Protein 6E6Q (pdb70)

GO terms:
  GO:0051537 2 iron, 2 sulfur cluster binding (F, IDA)

Secondary structure (DSSP, 8-state):
-EEETTTTEEHHHHHHHHHTT--SHHHHHHHH-TTSSS-TTHHHHHHHHHHHHHT-/-EEETTTTEEHHHHHHHHHTT--SHHHHHHHH-TTSSS-TTHHHHHHHHHHHHHT-

Sequence (112 aa):
MYVCLCQGVTDNQIRDAIIYEGCCSYREVREATGVGTQCGKCASSLAKQVVRETLNDLMYVCLCQGVTDNQIRDAIIYEGCCSYREVREATGVGTQCGKCASLAKQVVRRETLNDL

Foldseek 3Di:
DQLAPVQRDDLVNLLVQVVVPDQALVSSCVVRVGCVPVNPSSVVSRVSNVVSNVVD/DQLAPVQRDDLVLLLVQVVVPDQALVSSCVVRVGCVPVNPSSVVSRVSNVVSNVVD

Radius of gyration: 14.26 Å; Cα contacts (8 Å, |Δi|>4): 156; chains: 2; bounding box: 33×24×35 Å

Solvent-accessible surface area: 6687 Å² total; per-residue (Å²): 131,140,12,4,148,64,74,35,4,23,29,82,79,0,85,67,9,3,129,146,55,22,89,39,38,158,68,0,87,124,70,36,14,0,15,64,113,81,34,137,19,26,46,62,0,48,67,8,4,20,97,6,48,105,109,148,128,149,10,3,155,64,64,33,3,32,23,94,63,0,87,75,4,3,138,147,56,20,87,38,28,160,66,0,85,98,30,13,0,0,13,52,64,80,32,137,18,22,83,64,0,100,96,14,5,132,57,6,53,119,122,143

Structure (mmCIF, N/CA/C/O backbone):
data_6E6Q
#
_entry.id   6E6Q
#
_cell.length_a   23.946
_cell.length_b   49.710
_cell.length_c   39.895
_cell.angle_alpha   90.000
_cell.angle_beta   96.850
_cell.angle_gamma   90.000
#
_symmetry.space_group_name_H-M   'P 1 21 1'
#
loop_
_entity.id
_entity.type
_entity.pdbx_description
1 polymer 'Bacterioferritin-associated ferredoxin'
2 non-polymer 'FE2/S2 (INORGANIC) CLUSTER'
3 water water
#
loop_
_atom_site.group_PDB
_atom_site.id
_atom_site.type_symbol
_atom_site.label_atom_id
_atom_site.label_alt_id
_atom_site.label_comp_id
_atom_site.label_asym_id
_atom_site.label_entity_id
_atom_site.label_seq_id
_atom_site.pdbx_PDB_ins_code
_atom_site.Cartn_x
_atom_site.Cartn_y
_atom_site.Cartn_z
_atom_site.occupancy
_atom_site.B_iso_or_equiv
_atom_site.auth_seq_id
_atom_site.auth_comp_id
_atom_site.auth_asym_id
_atom_site.auth_atom_id
_atom_site.pdbx_PDB_model_num
ATOM 1 N N . MET A 1 1 ? 16.418 -12.909 -19.934 1.00 15.56 1 MET A N 1
ATOM 2 C CA . MET A 1 1 ? 15.149 -13.608 -19.633 1.00 15.60 1 MET A CA 1
ATOM 3 C C . MET A 1 1 ? 13.955 -12.764 -19.974 1.00 12.51 1 MET A C 1
ATOM 4 O O . MET A 1 1 ? 14.066 -11.537 -20.058 1.00 12.04 1 MET A O 1
ATOM 9 N N . TYR A 1 2 ? 12.806 -13.393 -20.168 1.00 11.94 2 TYR A N 1
ATOM 10 C CA . TYR A 1 2 ? 11.558 -12.659 -20.380 1.00 11.92 2 TYR A CA 1
ATOM 11 C C . TYR A 1 2 ? 11.006 -12.226 -19.036 1.00 11.99 2 TYR A C 1
ATOM 12 O O . TYR A 1 2 ? 10.578 -13.063 -18.234 1.00 13.99 2 TYR A O 1
ATOM 21 N N . VAL A 1 3 ? 10.996 -10.912 -18.813 1.00 9.93 3 VAL A N 1
ATOM 22 C CA . VAL A 1 3 ? 10.272 -10.350 -17.682 1.00 9.82 3 VAL A CA 1
ATOM 23 C C . VAL A 1 3 ? 8.787 -10.375 -17.972 1.00 10.24 3 VAL A C 1
ATOM 24 O O . VAL A 1 3 ? 7.977 -10.749 -17.111 1.00 11.38 3 VAL A O 1
ATOM 28 N N . CYS A 1 4 ? 8.412 -10.014 -19.196 1.00 9.80 4 CYS A N 1
ATOM 29 C CA . CYS A 1 4 ? 7.013 -9.863 -19.578 1.00 9.80 4 CYS A CA 1
ATOM 30 C C . CYS A 1 4 ? 6.749 -10.693 -20.828 1.00 11.23 4 CYS A C 1
ATOM 31 O O . CYS A 1 4 ? 7.043 -10.271 -21.952 1.00 11.94 4 CYS A O 1
ATOM 34 N N . LEU A 1 5 ? 6.110 -11.837 -20.645 1.00 11.55 5 LEU A N 1
ATOM 35 C CA . LEU A 1 5 ? 5.747 -12.654 -21.799 1.00 12.53 5 LEU A CA 1
ATOM 36 C C . LEU A 1 5 ? 4.689 -11.970 -22.659 1.00 11.84 5 LEU A C 1
ATOM 37 O O . LEU A 1 5 ? 4.712 -12.072 -23.896 1.00 13.48 5 LEU A O 1
ATOM 42 N N . CYS A 1 6 ? 3.739 -11.276 -22.043 1.00 10.53 6 CYS A N 1
ATOM 43 C CA . CYS A 1 6 ? 2.660 -10.695 -22.841 1.00 11.34 6 CYS A CA 1
ATOM 44 C C . CYS A 1 6 ? 3.164 -9.735 -23.906 1.00 11.33 6 CYS A C 1
ATOM 45 O O . CYS A 1 6 ? 2.554 -9.615 -24.969 1.00 12.24 6 CYS A O 1
ATOM 48 N N . GLN A 1 7 ? 4.242 -9.019 -23.633 1.00 10.80 7 GLN A N 1
ATOM 49 C CA . GLN A 1 7 ? 4.769 -8.009 -24.545 1.00 11.10 7 GLN A CA 1
ATOM 50 C C . GLN A 1 7 ? 6.168 -8.367 -25.041 1.00 12.21 7 GLN A C 1
ATOM 51 O O . GLN A 1 7 ? 6.797 -7.564 -25.736 1.00 13.21 7 GLN A O 1
ATOM 57 N N . GLY A 1 8 ? 6.648 -9.566 -24.721 1.00 11.86 8 GLY A N 1
ATOM 58 C CA . GLY A 1 8 ? 7.943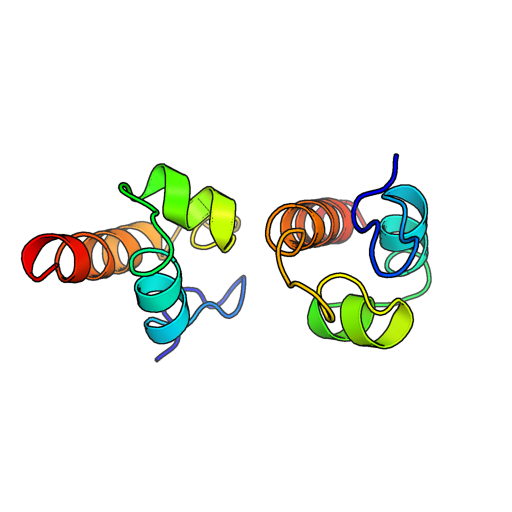 -10.021 -25.170 1.00 12.36 8 GLY A CA 1
ATOM 59 C C . GLY A 1 8 ? 9.098 -9.185 -24.677 1.00 12.56 8 GLY A C 1
ATOM 60 O O . GLY A 1 8 ? 10.075 -9.018 -25.406 1.00 14.78 8 GLY A O 1
ATOM 61 N N . VAL A 1 9 ? 9.033 -8.680 -23.446 1.00 10.57 9 VAL A N 1
ATOM 62 C CA . VAL A 1 9 ? 10.048 -7.760 -22.918 1.00 10.38 9 VAL A CA 1
ATOM 63 C C . VAL A 1 9 ? 11.044 -8.534 -22.073 1.00 9.55 9 VAL A C 1
ATOM 64 O O . VAL A 1 9 ? 10.680 -9.165 -21.070 1.00 10.18 9 VAL A O 1
ATOM 68 N N . THR A 1 10 ? 12.297 -8.459 -22.452 1.00 9.68 10 THR A N 1
ATOM 69 C CA . THR A 1 10 ? 13.351 -9.083 -21.673 1.00 10.12 10 THR A CA 1
ATOM 70 C C . THR A 1 10 ? 13.918 -8.107 -20.652 1.00 9.65 10 THR A C 1
ATOM 71 O O . THR A 1 10 ? 13.777 -6.888 -20.768 1.00 9.72 10 THR A O 1
ATOM 75 N N . ASP A 1 11 ? 14.638 -8.634 -19.661 1.00 10.17 11 ASP A N 1
ATOM 76 C CA . ASP A 1 11 ? 15.324 -7.760 -18.704 1.00 10.28 11 ASP A CA 1
ATOM 77 C C . ASP A 1 11 ? 16.357 -6.863 -19.388 1.00 9.87 11 ASP A C 1
ATOM 78 O O . ASP A 1 11 ? 16.484 -5.677 -19.049 1.00 10.17 11 ASP A O 1
ATOM 83 N N . ASN A 1 12 ? 17.073 -7.375 -20.392 1.00 10.14 12 ASN A N 1
ATOM 84 C CA . ASN A 1 12 ? 18.054 -6.529 -21.053 1.00 11.24 12 ASN A CA 1
ATOM 85 C C . ASN A 1 12 ? 17.379 -5.424 -21.855 1.00 10.40 12 ASN A C 1
ATOM 86 O O . ASN A 1 12 ? 17.938 -4.327 -21.971 1.00 10.96 12 ASN A O 1
ATOM 91 N N . GLN A 1 13 ? 16.179 -5.656 -22.375 1.00 10.25 13 GLN A N 1
ATOM 92 C CA . GLN A 1 13 ? 15.451 -4.564 -23.031 1.00 10.47 13 GLN A CA 1
ATOM 93 C C . GLN A 1 13 ? 14.992 -3.477 -22.060 1.00 9.96 13 GLN A C 1
ATOM 94 O O . GLN A 1 13 ? 14.977 -2.279 -22.416 1.00 11.29 13 GLN A O 1
ATOM 100 N N . ILE A 1 14 ? 14.625 -3.839 -20.842 1.00 10.16 14 ILE A N 1
ATOM 101 C CA . ILE A 1 14 ? 14.332 -2.832 -19.830 1.00 10.50 14 ILE A CA 1
ATOM 102 C C . ILE A 1 14 ? 15.577 -2.008 -19.542 1.00 10.79 14 ILE A C 1
ATOM 103 O O . ILE A 1 14 ? 15.533 -0.771 -19.521 1.00 11.09 14 ILE A O 1
ATOM 108 N N . ARG A 1 15 ? 16.705 -2.674 -19.303 1.00 10.56 15 ARG A N 1
ATOM 109 C CA . ARG A 1 15 ? 17.944 -1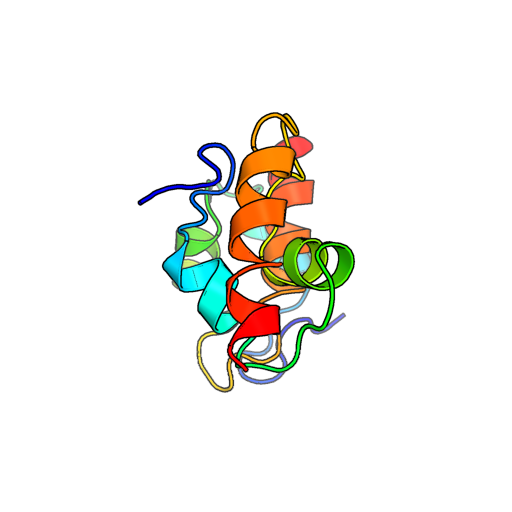.947 -19.058 1.00 11.32 15 ARG A CA 1
ATOM 110 C C . ARG A 1 15 ? 18.318 -1.055 -20.239 1.00 11.48 15 ARG A C 1
ATOM 111 O O . ARG A 1 15 ? 18.713 0.107 -20.043 1.00 12.46 15 ARG A O 1
ATOM 119 N N . ASP A 1 16 ? 18.151 -1.563 -21.473 1.00 12.05 16 ASP A N 1
ATOM 120 C CA . ASP A 1 16 ? 18.427 -0.759 -22.659 1.00 13.21 16 ASP A CA 1
ATOM 121 C C . ASP A 1 16 ? 17.624 0.535 -22.628 1.00 13.33 16 ASP A C 1
ATOM 122 O O . ASP A 1 16 ? 18.141 1.607 -22.950 1.00 13.78 16 ASP A O 1
ATOM 127 N N . ALA A 1 17 ? 16.333 0.441 -22.299 1.00 12.94 17 ALA A N 1
ATOM 128 C CA . ALA A 1 17 ? 15.467 1.615 -22.273 1.00 12.63 17 ALA A CA 1
ATOM 129 C C . ALA A 1 17 ? 15.991 2.666 -21.307 1.00 12.16 17 ALA A C 1
ATOM 130 O O . ALA A 1 17 ? 15.944 3.875 -21.596 1.00 13.31 17 ALA A O 1
ATOM 132 N N . ILE A 1 18 ? 16.518 2.226 -20.169 1.00 12.11 18 ILE A N 1
ATOM 133 C CA A ILE A 1 18 ? 17.063 3.156 -19.193 0.50 11.58 18 ILE A CA 1
ATOM 134 C CA B ILE A 1 18 ? 17.079 3.138 -19.176 0.50 12.10 18 ILE A CA 1
ATOM 135 C C . ILE A 1 18 ? 18.382 3.750 -19.685 1.00 12.16 18 ILE A C 1
ATOM 136 O O . ILE A 1 18 ? 18.589 4.964 -19.606 1.00 12.65 18 ILE A O 1
ATOM 145 N N . TYR A 1 19 ? 19.296 2.918 -20.205 1.00 13.35 19 TYR A N 1
ATOM 146 C CA . TYR A 1 19 ? 20.575 3.461 -20.671 1.00 15.22 19 TYR A CA 1
ATOM 147 C C . TYR A 1 19 ? 20.371 4.389 -21.856 1.00 16.90 19 TYR A C 1
ATOM 148 O O . TYR A 1 19 ? 21.210 5.257 -22.089 1.00 17.90 19 TYR A O 1
ATOM 157 N N . GLU A 1 20 ? 19.253 4.270 -22.566 1.00 17.94 20 GLU A N 1
ATOM 158 C CA . GLU A 1 20 ? 18.876 5.139 -23.668 1.00 20.57 20 GLU A CA 1
ATOM 159 C C . GLU A 1 20 ? 18.118 6.388 -23.224 1.00 19.25 20 GLU A C 1
ATOM 160 O O . GLU A 1 20 ? 17.823 7.245 -24.066 1.00 21.66 20 GLU A O 1
ATOM 166 N N . GLY A 1 21 ? 17.852 6.553 -21.933 1.00 16.05 21 GLY A N 1
ATOM 167 C CA . GLY A 1 21 ? 17.304 7.799 -21.441 1.00 15.04 21 GLY A CA 1
ATOM 168 C C . GLY A 1 21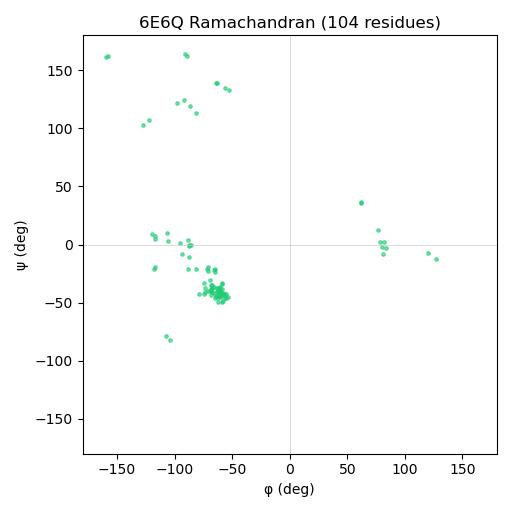 ? 16.048 7.723 -20.607 1.00 13.59 21 GLY A C 1
ATOM 169 O O . GLY A 1 21 ? 15.696 8.721 -20.002 1.00 13.89 21 GLY A O 1
ATOM 170 N N . CYS A 1 22 ? 15.342 6.594 -20.538 1.00 12.10 22 CYS A N 1
ATOM 171 C CA . CYS A 1 22 ? 14.131 6.569 -19.726 1.00 11.64 22 CYS A CA 1
ATOM 172 C C . CYS A 1 22 ? 14.513 6.792 -18.280 1.00 12.39 22 CYS A C 1
ATOM 173 O O . CYS A 1 22 ? 15.505 6.253 -17.784 1.00 13.15 22 CYS A O 1
ATOM 176 N N . CYS A 1 23 ? 13.723 7.589 -17.584 1.00 12.11 23 CYS A N 1
ATOM 177 C CA . CYS A 1 23 ? 14.092 8.010 -16.247 1.00 12.95 23 CYS A CA 1
ATOM 178 C C . CYS A 1 23 ? 13.086 7.590 -15.194 1.00 12.39 23 CYS A C 1
ATOM 179 O O . CYS A 1 23 ? 13.243 7.985 -14.030 1.00 13.55 23 CYS A O 1
ATOM 182 N N . SER A 1 24 ? 12.108 6.747 -15.550 1.00 11.63 24 SER A N 1
ATOM 183 C CA . SER A 1 24 ? 11.087 6.326 -14.615 1.00 11.99 24 SER A CA 1
ATOM 184 C C . SER A 1 24 ? 10.496 5.013 -15.114 1.00 11.19 24 SER A C 1
ATOM 185 O O . SER A 1 24 ? 10.575 4.666 -16.304 1.00 10.86 24 SER A O 1
ATOM 188 N N . TYR A 1 25 ? 9.823 4.318 -14.204 1.00 11.33 25 TYR A N 1
ATOM 189 C CA . TYR A 1 25 ? 9.059 3.143 -14.586 1.00 11.02 25 TYR A CA 1
ATOM 190 C C . TYR A 1 25 ? 7.986 3.493 -15.616 1.00 10.90 25 TYR A C 1
ATOM 191 O O . TYR A 1 25 ? 7.816 2.777 -16.600 1.00 10.20 25 TYR A O 1
ATOM 200 N N . ARG A 1 26 ? 7.282 4.612 -15.430 1.00 10.59 26 ARG A N 1
ATOM 201 C CA . ARG A 1 26 ? 6.255 5.010 -16.387 1.00 10.76 26 ARG A CA 1
ATOM 202 C C . ARG A 1 26 ? 6.814 5.132 -17.798 1.00 10.12 26 ARG A C 1
ATOM 203 O O . ARG A 1 26 ? 6.194 4.685 -18.767 1.00 10.72 26 ARG A O 1
ATOM 211 N N . GLU A 1 27 ? 7.998 5.720 -17.928 1.00 10.07 27 GLU A N 1
ATOM 212 C CA . GLU A 1 27 ? 8.601 5.836 -19.254 1.00 10.03 27 GLU A CA 1
ATOM 213 C C . GLU A 1 27 ? 9.011 4.487 -19.825 1.00 9.65 27 GLU A C 1
ATOM 214 O O . GLU A 1 27 ? 8.829 4.254 -21.026 1.00 10.15 27 GLU A O 1
ATOM 220 N N . VAL A 1 28 ? 9.580 3.608 -19.003 1.00 9.30 28 VAL A N 1
ATOM 221 C CA . VAL A 1 28 ? 9.914 2.266 -19.505 1.00 9.07 28 VAL A CA 1
ATOM 222 C C . VAL A 1 28 ? 8.660 1.546 -19.980 1.00 9.42 28 VAL A C 1
ATOM 223 O O . VAL A 1 28 ? 8.651 0.897 -21.019 1.00 9.56 28 VAL A O 1
ATOM 227 N N . ARG A 1 29 ? 7.562 1.669 -1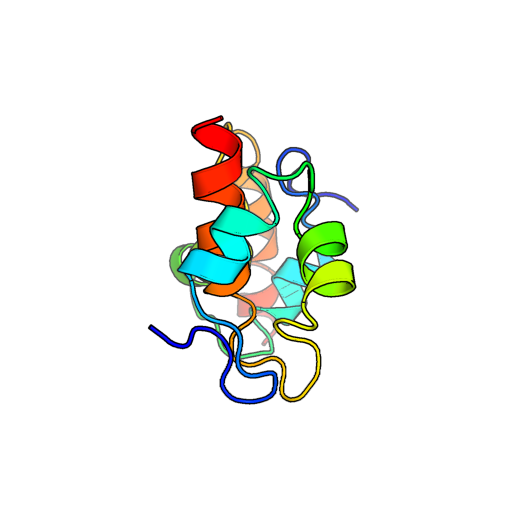9.229 1.00 9.63 29 ARG A N 1
ATOM 228 C CA . ARG A 1 29 ? 6.300 1.054 -19.639 1.00 10.49 29 ARG A CA 1
ATOM 229 C C . ARG A 1 29 ? 5.797 1.642 -20.942 1.00 10.17 29 ARG A C 1
ATOM 230 O O . ARG A 1 29 ? 5.336 0.910 -21.837 1.00 10.07 29 ARG A O 1
ATOM 238 N N . GLU A 1 30 ? 5.928 2.956 -21.101 1.00 10.73 30 GLU A N 1
ATOM 239 C CA . GLU A 1 30 ? 5.489 3.573 -22.349 1.00 12.40 30 GLU A CA 1
ATOM 240 C C . GLU A 1 30 ? 6.367 3.137 -23.521 1.00 12.57 30 GLU A C 1
ATOM 241 O O . GLU A 1 30 ? 5.877 2.953 -24.638 1.00 14.65 30 GLU A O 1
ATOM 247 N N . ALA A 1 31 ? 7.663 2.945 -23.279 1.00 11.48 31 ALA A N 1
ATOM 248 C CA . ALA A 1 31 ? 8.599 2.559 -24.336 1.00 12.15 31 ALA A CA 1
ATOM 249 C C . ALA A 1 31 ? 8.433 1.104 -24.757 1.00 12.22 31 ALA A C 1
ATOM 250 O O . ALA A 1 31 ? 8.590 0.781 -25.939 1.00 14.53 31 ALA A O 1
ATOM 252 N N . THR A 1 32 ? 8.147 0.205 -23.802 1.00 11.03 32 THR A N 1
ATOM 253 C CA . THR A 1 32 ? 8.225 -1.237 -24.028 1.00 10.92 32 THR A CA 1
ATOM 254 C C . THR A 1 32 ? 6.907 -1.979 -23.894 1.00 10.47 32 THR A C 1
ATOM 255 O O . THR A 1 32 ? 6.815 -3.126 -24.352 1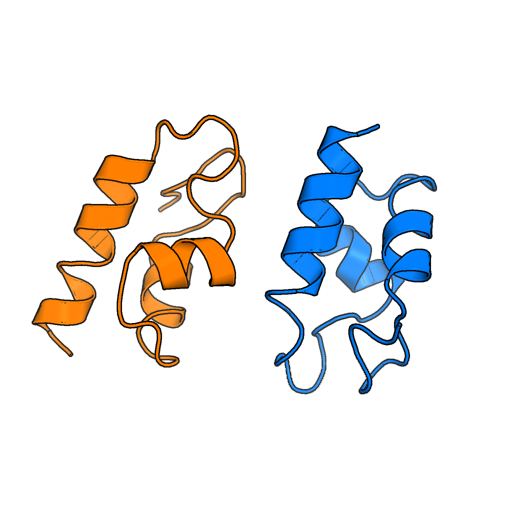.00 11.14 32 THR A O 1
ATOM 259 N N . GLY A 1 33 ? 5.907 -1.396 -23.233 1.00 10.58 33 GLY A N 1
ATOM 260 C CA . GLY A 1 33 ? 4.681 -2.109 -22.943 1.00 10.90 33 GLY A CA 1
ATOM 261 C C . GLY A 1 33 ? 4.731 -2.973 -21.709 1.00 10.49 33 GLY A C 1
ATOM 262 O O . GLY A 1 33 ? 3.721 -3.622 -21.386 1.00 10.13 33 GLY A O 1
ATOM 263 N N . VAL A 1 34 ? 5.873 -3.064 -21.024 1.00 10.23 34 VAL A N 1
ATOM 264 C CA . VAL A 1 34 ? 6.009 -4.004 -19.911 1.00 10.15 34 VAL A CA 1
ATOM 265 C C . VAL A 1 34 ? 4.868 -3.792 -18.905 1.00 10.01 34 VAL A C 1
ATOM 266 O O . VAL A 1 34 ? 4.568 -2.666 -18.489 1.00 10.12 34 VAL A O 1
ATOM 270 N N . GLY A 1 35 ? 4.245 -4.899 -18.495 1.00 10.50 35 GLY A N 1
ATOM 271 C CA . GLY A 1 35 ? 3.270 -4.856 -17.432 1.00 11.86 35 GLY A CA 1
ATOM 272 C C . GLY A 1 35 ? 1.900 -4.362 -17.814 1.00 12.48 35 GLY A C 1
ATOM 273 O O . GLY A 1 35 ? 1.056 -4.250 -16.926 1.00 15.84 35 GLY A O 1
ATOM 274 N N . THR A 1 36 ? 1.642 -4.043 -19.081 1.00 10.53 36 THR A N 1
ATOM 275 C CA . THR A 1 36 ? 0.414 -3.374 -19.486 1.00 11.28 36 THR A CA 1
ATOM 276 C C . THR A 1 36 ? -0.735 -4.309 -19.791 1.00 11.05 36 THR A C 1
ATOM 277 O O . THR A 1 36 ? -1.858 -3.829 -19.957 1.00 12.41 36 THR A O 1
ATOM 281 N N . GLN A 1 37 ? -0.506 -5.615 -19.877 1.00 10.79 37 GLN A N 1
ATOM 282 C CA . GLN A 1 37 ? -1.518 -6.528 -20.428 1.00 11.25 37 GLN A CA 1
ATOM 283 C C . GL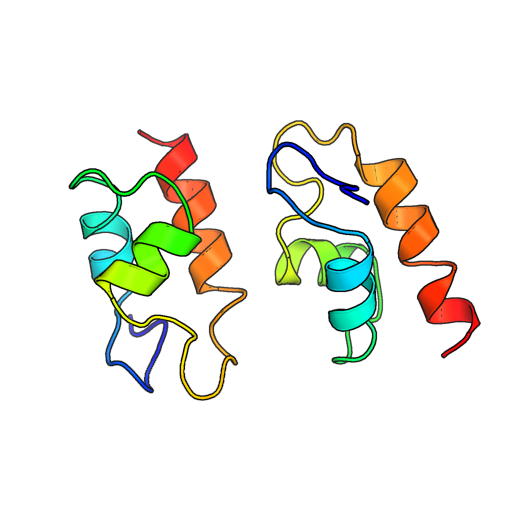N A 1 37 ? -2.193 -7.308 -19.308 1.00 11.95 37 GLN A C 1
ATOM 284 O O . GLN A 1 37 ? -3.261 -6.899 -18.871 1.00 13.44 37 GLN A O 1
ATOM 290 N N . CYS A 1 38 ? -1.586 -8.391 -18.813 1.00 11.84 38 CYS A N 1
ATOM 291 C CA . CYS A 1 38 ? -2.070 -9.092 -17.624 1.00 12.47 38 CYS A CA 1
ATOM 292 C C . CYS A 1 38 ? -1.626 -8.428 -16.322 1.00 12.56 38 CYS A C 1
ATOM 293 O O . CYS A 1 38 ? -2.237 -8.668 -15.277 1.00 13.40 38 CYS A O 1
ATOM 296 N N . GLY A 1 39 ? -0.565 -7.624 -16.360 1.00 12.58 39 GLY A N 1
ATOM 297 C CA . GLY A 1 39 ? -0.059 -6.945 -15.194 1.00 12.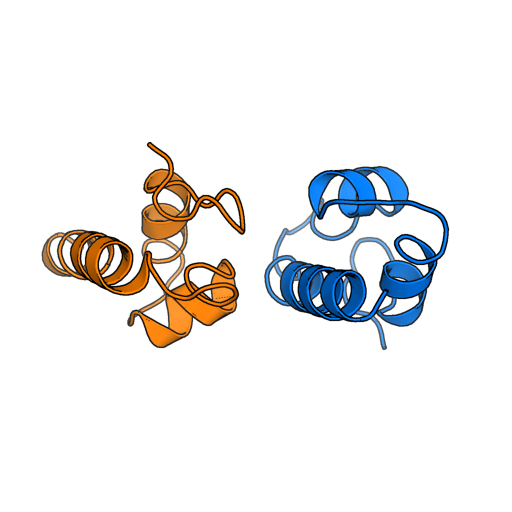80 39 GLY A CA 1
ATOM 298 C C . GLY A 1 39 ? 0.827 -7.765 -14.269 1.00 12.29 39 GLY A C 1
ATOM 299 O O . GLY A 1 39 ? 1.366 -7.213 -13.312 1.00 12.98 39 GLY A O 1
ATOM 300 N N . LYS A 1 40 ? 0.955 -9.077 -14.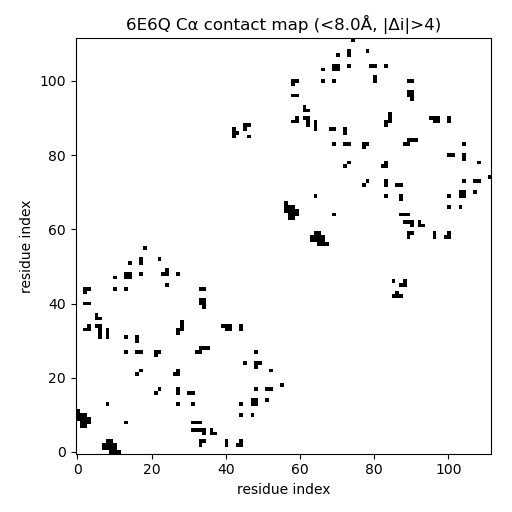478 1.00 12.44 40 LYS A N 1
ATOM 301 C CA . LYS A 1 40 ? 1.564 -9.925 -13.455 1.00 13.11 40 LYS A CA 1
ATOM 302 C C . LYS A 1 40 ? 3.069 -9.712 -13.289 1.00 13.12 40 LYS A C 1
ATOM 303 O O . LYS A 1 40 ? 3.624 -10.041 -12.234 1.00 14.08 40 LYS A O 1
ATOM 307 N N . CYS A 1 41 ? 3.739 -9.193 -14.298 1.00 11.33 41 CYS A N 1
ATOM 308 C CA . CYS A 1 41 ? 5.177 -8.981 -14.265 1.00 10.18 41 CYS A CA 1
ATOM 309 C C . CYS A 1 41 ? 5.583 -7.636 -13.681 1.00 10.56 41 CYS A C 1
ATOM 310 O O . CYS A 1 41 ? 6.794 -7.340 -13.613 1.00 11.10 41 CYS A O 1
ATOM 313 N N . ALA A 1 42 ? 4.622 -6.815 -13.277 1.00 11.22 42 ALA A N 1
ATOM 314 C CA . ALA A 1 42 ? 4.947 -5.428 -12.956 1.00 12.29 42 ALA A CA 1
ATOM 315 C C . ALA A 1 42 ? 5.939 -5.305 -11.807 1.00 12.24 42 ALA A C 1
ATOM 316 O O . ALA A 1 42 ? 6.822 -4.440 -11.844 1.00 11.96 42 ALA A O 1
ATOM 318 N N . SER A 1 43 ? 5.803 -6.119 -10.754 1.00 12.52 43 SER A N 1
ATOM 319 C CA A SER A 1 43 ? 6.716 -6.005 -9.618 0.50 13.53 43 SER A CA 1
ATOM 320 C CA B SER A 1 43 ? 6.715 -5.993 -9.622 0.50 12.46 43 SER A CA 1
ATOM 321 C C . SER A 1 43 ? 8.153 -6.312 -10.030 1.00 12.01 43 SER A C 1
ATOM 322 O O . SER A 1 43 ? 9.096 -5.617 -9.619 1.00 11.42 43 SER A O 1
ATOM 327 N N . LEU A 1 44 ? 8.344 -7.332 -10.865 1.00 11.51 44 LEU A N 1
ATOM 328 C CA . LEU A 1 44 ? 9.700 -7.644 -11.303 1.00 11.49 44 LEU A CA 1
ATOM 329 C C . LEU A 1 44 ? 10.238 -6.536 -12.200 1.00 9.93 44 LEU A C 1
ATOM 330 O O . LEU A 1 44 ? 11.399 -6.116 -12.081 1.00 9.94 44 LEU A O 1
ATOM 335 N N . ALA A 1 45 ? 9.411 -6.053 -13.111 1.00 9.36 45 ALA A N 1
ATOM 336 C CA . ALA A 1 45 ? 9.841 -4.971 -13.983 1.00 8.94 45 ALA A CA 1
ATOM 337 C C . ALA A 1 45 ? 10.239 -3.735 -13.191 1.00 9.01 45 ALA A C 1
ATOM 338 O O . ALA A 1 45 ? 11.260 -3.086 -13.496 1.00 8.75 45 ALA A O 1
ATOM 340 N N . LYS A 1 46 ? 9.450 -3.392 -12.180 1.00 8.67 46 LYS A N 1
ATOM 341 C CA . LYS A 1 46 ? 9.763 -2.237 -11.348 1.00 8.79 46 LYS A CA 1
ATOM 342 C C . LYS A 1 46 ? 11.101 -2.415 -10.636 1.00 9.28 46 LYS A C 1
ATOM 343 O O . LYS A 1 46 ? 11.857 -1.443 -10.464 1.00 9.87 46 LYS A O 1
ATOM 349 N N . GLN A 1 47 ? 11.400 -3.641 -10.195 1.00 10.19 47 GLN A N 1
ATOM 350 C CA . GLN A 1 47 ? 12.664 -3.895 -9.526 1.00 11.35 47 GLN A CA 1
ATOM 351 C C . GLN A 1 47 ? 13.835 -3.690 -10.475 1.00 10.36 47 GLN A C 1
ATOM 352 O O . GLN A 1 47 ? 14.838 -3.067 -10.120 1.00 10.74 47 GLN A O 1
ATOM 358 N N . VAL A 1 48 ? 13.732 -4.224 -11.684 1.00 10.24 48 VAL A N 1
ATOM 359 C CA . VAL A 1 48 ? 14.805 -4.028 -12.661 1.00 9.94 48 VAL A CA 1
ATOM 360 C C . VAL A 1 48 ? 15.009 -2.544 -12.929 1.00 8.99 48 VAL A C 1
ATOM 361 O O . VAL A 1 48 ? 16.148 -2.062 -12.994 1.00 9.67 48 VAL A O 1
ATOM 365 N N . VAL A 1 49 ? 13.919 -1.801 -13.127 1.00 8.51 49 VAL A N 1
ATOM 366 C CA . VAL A 1 49 ? 14.019 -0.367 -13.397 1.00 8.34 49 VAL A CA 1
ATOM 367 C C . VAL A 1 49 ? 14.720 0.355 -12.255 1.00 8.79 49 VAL A C 1
ATOM 368 O O . VAL A 1 49 ? 15.634 1.143 -12.482 1.00 8.99 49 VAL A O 1
ATOM 372 N N . ARG A 1 50 ? 14.305 0.114 -11.007 1.00 9.39 50 ARG A N 1
ATOM 373 C CA . ARG A 1 50 ? 14.860 0.912 -9.922 1.00 11.07 50 ARG A CA 1
ATOM 374 C C . ARG A 1 50 ? 16.325 0.595 -9.719 1.00 10.30 50 ARG A C 1
ATOM 375 O O . ARG A 1 50 ? 17.127 1.502 -9.481 1.00 11.08 50 ARG A O 1
ATOM 383 N N . GLU A 1 51 ? 16.700 -0.667 -9.853 1.00 10.04 51 GLU A N 1
ATOM 384 C CA . GLU A 1 51 ? 18.109 -1.008 -9.673 1.00 10.97 51 GLU A CA 1
ATOM 385 C C . GLU A 1 51 ? 18.965 -0.426 -10.783 1.00 10.53 51 GLU A C 1
ATOM 386 O O . GLU A 1 51 ? 20.088 0.035 -10.535 1.00 11.80 51 GLU A O 1
ATOM 392 N N . THR A 1 52 ? 18.453 -0.414 -12.008 1.00 9.62 52 THR A N 1
ATOM 393 C CA . THR A 1 52 ? 19.241 0.103 -13.116 1.00 9.85 52 THR A CA 1
ATOM 394 C C . THR A 1 52 ? 19.383 1.619 -13.008 1.00 9.45 52 THR A C 1
ATOM 395 O O . THR A 1 52 ? 20.476 2.166 -13.212 1.00 10.29 52 THR A O 1
ATOM 399 N N . LEU A 1 53 ? 18.317 2.333 -12.614 1.00 8.77 53 LEU A N 1
ATOM 400 C CA . LEU A 1 53 ? 18.415 3.784 -12.445 1.00 9.33 53 LEU A CA 1
ATOM 401 C C . LEU A 1 53 ? 19.440 4.129 -11.388 1.00 9.97 53 LEU A C 1
ATOM 402 O O . LEU A 1 53 ? 20.199 5.087 -11.562 1.00 11.27 53 LEU A O 1
ATOM 407 N N . ASN A 1 54 ? 19.546 3.328 -10.330 1.00 9.75 54 ASN A N 1
ATOM 408 C CA . ASN A 1 54 ? 20.535 3.614 -9.296 1.00 10.75 54 ASN A CA 1
ATOM 409 C C . ASN A 1 54 ? 21.952 3.362 -9.745 1.00 11.31 54 ASN A C 1
ATOM 410 O O . ASN A 1 54 ? 22.879 3.882 -9.134 1.00 12.44 54 ASN A O 1
ATOM 415 N N . ASP A 1 55 ? 22.147 2.592 -10.788 1.00 11.80 55 ASP A N 1
ATOM 416 C CA . ASP A 1 55 ? 23.475 2.257 -11.269 1.00 13.37 55 ASP A CA 1
ATOM 417 C C . ASP A 1 55 ? 23.937 3.176 -12.385 1.00 13.60 55 ASP A C 1
ATOM 418 O O . ASP A 1 55 ? 25.051 3.010 -12.868 1.00 14.03 55 ASP A O 1
ATOM 423 N N . LEU A 1 56 ? 23.144 4.170 -12.786 1.00 14.56 56 LEU A N 1
ATOM 424 C CA . LEU A 1 56 ? 23.567 5.028 -13.900 1.00 16.64 56 LEU A CA 1
ATOM 425 C C . LEU A 1 56 ? 24.905 5.726 -13.600 1.00 18.66 56 LEU A C 1
ATOM 426 O O . LEU A 1 56 ? 25.103 6.254 -12.487 1.00 20.28 56 LEU A O 1
ATOM 432 N N . MET B 1 1 ? -2.480 9.955 -0.927 1.00 14.36 1 MET B N 1
ATOM 433 C CA . MET B 1 1 ? -1.238 10.648 -0.478 1.00 13.47 1 MET B CA 1
ATOM 434 C C . MET B 1 1 ? -0.030 9.847 -0.882 1.00 11.33 1 MET B C 1
ATOM 435 O O . MET B 1 1 ? -0.153 8.633 -1.148 1.00 12.19 1 MET B O 1
ATOM 440 N N . TYR B 1 2 ? 1.134 10.489 -0.968 1.00 10.95 2 TYR B N 1
ATOM 441 C CA . TYR B 1 2 ? 2.385 9.772 -1.220 1.00 11.56 2 TYR B CA 1
ATOM 442 C C . TYR B 1 2 ? 2.950 9.313 0.109 1.00 11.72 2 TYR B C 1
ATOM 443 O O . TYR B 1 2 ? 3.253 10.112 1.003 1.00 14.81 2 TYR B O 1
ATOM 452 N N . VAL B 1 3 ? 3.076 8.001 0.245 1.00 10.42 3 VAL B N 1
ATOM 453 C CA . VAL B 1 3 ? 3.827 7.437 1.356 1.00 10.01 3 VAL B CA 1
ATOM 454 C C . VAL B 1 3 ? 5.322 7.514 1.090 1.00 10.81 3 VAL B C 1
ATOM 455 O O . VAL B 1 3 ? 6.108 7.860 1.978 1.00 12.20 3 VAL B O 1
ATOM 459 N N . CYS B 1 4 ? 5.726 7.202 -0.135 1.00 10.23 4 CYS B N 1
ATOM 460 C CA . CYS B 1 4 ? 7.134 7.067 -0.515 1.00 10.02 4 CYS B CA 1
ATOM 461 C C . CYS B 1 4 ? 7.405 8.032 -1.656 1.00 10.46 4 CYS B C 1
ATOM 462 O O . CYS B 1 4 ? 6.966 7.804 -2.790 1.00 11.19 4 CYS B O 1
ATOM 465 N N . LEU B 1 5 ? 8.123 9.106 -1.351 1.00 11.18 5 LEU B N 1
ATOM 466 C CA . LEU B 1 5 ? 8.507 10.076 -2.371 1.00 12.21 5 LEU B CA 1
ATOM 467 C C . LEU B 1 5 ? 9.522 9.487 -3.346 1.00 11.95 5 LEU B C 1
ATOM 468 O O . LEU B 1 5 ? 9.399 9.683 -4.559 1.00 13.08 5 LEU B O 1
ATOM 473 N N . CYS B 1 6 ? 10.486 8.697 -2.852 1.00 11.11 6 CYS B N 1
ATOM 474 C CA . CYS B 1 6 ? 11.518 8.177 -3.754 1.00 11.35 6 CYS B CA 1
ATOM 475 C C . CYS B 1 6 ? 10.921 7.376 -4.905 1.00 11.26 6 CYS B C 1
ATOM 476 O O . CYS B 1 6 ? 11.334 7.540 -6.056 1.00 13.13 6 CYS B O 1
ATOM 479 N N . GLN B 1 7 ? 9.944 6.514 -4.625 1.00 10.44 7 GLN B N 1
ATOM 480 C CA . GLN B 1 7 ? 9.349 5.658 -5.644 1.00 10.63 7 GLN B CA 1
ATOM 481 C C . GLN B 1 7 ? 7.965 6.104 -6.063 1.00 11.31 7 GLN B C 1
ATOM 482 O O . GLN B 1 7 ? 7.354 5.444 -6.907 1.00 12.89 7 GLN B O 1
ATOM 488 N N . GLY B 1 8 ? 7.480 7.221 -5.532 1.00 10.72 8 GLY B N 1
ATOM 489 C CA . GLY B 1 8 ? 6.148 7.713 -5.861 1.00 10.88 8 GLY B CA 1
ATOM 490 C C . GLY B 1 8 ? 5.022 6.775 -5.475 1.00 10.87 8 GLY B C 1
ATOM 491 O O . GLY B 1 8 ? 4.016 6.704 -6.191 1.00 12.87 8 GLY B O 1
ATOM 492 N N . VAL B 1 9 ? 5.152 6.077 -4.355 1.00 9.91 9 VAL B N 1
ATOM 493 C CA . VAL B 1 9 ? 4.175 5.061 -3.973 1.00 9.65 9 VAL B CA 1
ATOM 494 C C . VAL B 1 9 ? 3.130 5.715 -3.093 1.00 8.90 9 VAL B C 1
ATOM 495 O O . VAL B 1 9 ? 3.461 6.290 -2.055 1.00 9.51 9 VAL B O 1
ATOM 499 N N . THR B 1 10 ? 1.871 5.599 -3.496 1.00 8.73 10 THR B N 1
ATOM 500 C CA . THR B 1 10 ? 0.775 6.157 -2.746 1.00 8.58 10 THR B CA 1
ATOM 501 C C . THR B 1 10 ? 0.269 5.144 -1.728 1.00 8.75 10 THR B C 1
ATOM 502 O O . THR B 1 10 ? 0.496 3.929 -1.830 1.00 9.02 10 THR B O 1
ATOM 506 N N . ASP B 1 11 ? -0.468 5.639 -0.733 1.00 9.24 11 ASP B N 1
ATOM 507 C CA . ASP B 1 11 ? -1.173 4.708 0.141 1.00 9.57 11 ASP B CA 1
ATOM 508 C C . ASP B 1 11 ? -2.146 3.817 -0.634 1.00 10.04 11 ASP B C 1
ATOM 509 O O . ASP B 1 11 ? -2.297 2.633 -0.298 1.00 9.89 11 ASP B O 1
ATOM 514 N N . ASN B 1 12 ? -2.765 4.337 -1.700 1.00 9.51 12 ASN B N 1
ATOM 515 C CA . ASN B 1 12 ? -3.643 3.539 -2.557 1.00 10.41 12 ASN B CA 1
ATOM 516 C C . ASN B 1 12 ? -2.921 2.315 -3.095 1.00 9.45 12 ASN B C 1
ATOM 517 O O . ASN B 1 12 ? -3.463 1.211 -3.088 1.00 9.52 12 ASN B O 1
ATOM 522 N N . GLN B 1 13 ? -1.694 2.496 -3.582 1.00 8.97 13 GLN B N 1
ATOM 523 C CA . GLN B 1 13 ? -0.912 1.386 -4.129 1.00 9.21 13 GLN B CA 1
ATOM 524 C C . GLN B 1 13 ? -0.554 0.365 -3.069 1.00 9.11 13 GLN B C 1
ATOM 525 O O . GLN B 1 13 ? -0.507 -0.841 -3.354 1.00 9.75 13 GLN B O 1
ATOM 531 N N . ILE B 1 14 ? -0.263 0.804 -1.853 1.00 9.58 14 ILE B N 1
ATOM 532 C CA . ILE B 1 14 ? -0.022 -0.142 -0.767 1.00 9.68 14 ILE B CA 1
ATOM 533 C C . ILE B 1 14 ? -1.266 -0.980 -0.499 1.00 9.50 14 ILE B C 1
ATOM 534 O O . ILE B 1 14 ? -1.188 -2.209 -0.336 1.00 10.03 14 ILE B O 1
ATOM 539 N N . ARG B 1 15 ? -2.432 -0.336 -0.430 1.00 9.19 15 ARG B N 1
ATOM 540 C CA . ARG B 1 15 ? -3.668 -1.073 -0.200 1.00 10.25 15 ARG B CA 1
ATOM 541 C C . ARG B 1 15 ? -3.914 -2.071 -1.331 1.00 10.24 15 ARG B C 1
ATOM 542 O O . ARG B 1 15 ? -4.285 -3.223 -1.082 1.00 11.21 15 ARG B O 1
ATOM 550 N N . ASP B 1 16 ? -3.716 -1.649 -2.585 1.00 10.67 16 ASP B N 1
ATOM 551 C CA . ASP B 1 16 ? -3.869 -2.551 -3.714 1.00 11.69 16 ASP B CA 1
ATOM 552 C C . ASP B 1 16 ? -2.999 -3.788 -3.564 1.00 11.62 16 ASP B C 1
ATOM 553 O O . ASP B 1 16 ? -3.455 -4.903 -3.833 1.00 12.58 16 ASP B O 1
ATOM 558 N N . ALA B 1 17 ? -1.758 -3.630 -3.122 1.00 11.67 17 ALA B N 1
ATOM 559 C CA . ALA B 1 17 ? -0.863 -4.777 -2.968 1.00 12.12 17 ALA B CA 1
ATOM 560 C C . ALA B 1 17 ? -1.416 -5.762 -1.943 1.00 11.39 17 ALA B C 1
ATOM 561 O O . ALA B 1 17 ? -1.319 -6.986 -2.129 1.00 11.88 17 ALA B O 1
ATOM 563 N N . ILE B 1 18 ? -1.970 -5.258 -0.852 1.00 10.92 18 ILE B N 1
ATOM 564 C CA A ILE B 1 18 ? -2.562 -6.128 0.157 0.50 11.19 18 ILE B CA 1
ATOM 565 C CA B ILE B 1 18 ? -2.575 -6.109 0.171 0.50 11.34 18 ILE B CA 1
ATOM 566 C C . ILE B 1 18 ? -3.815 -6.804 -0.379 1.00 11.28 18 ILE B C 1
ATOM 567 O O . ILE B 1 18 ? -3.999 -8.011 -0.197 1.00 11.86 18 ILE B O 1
ATOM 576 N N . TYR B 1 19 ? -4.682 -6.070 -1.079 1.00 12.17 19 TYR B N 1
ATOM 577 C CA . TYR B 1 19 ? -5.881 -6.716 -1.628 1.00 13.70 19 TYR B CA 1
ATOM 578 C C . TYR B 1 19 ? -5.543 -7.745 -2.697 1.00 14.95 19 TYR B C 1
ATOM 579 O O . TYR B 1 19 ? -6.327 -8.675 -2.895 1.00 16.22 19 TYR B O 1
ATOM 588 N N . GLU B 1 20 ? -4.368 -7.650 -3.315 1.00 15.03 20 GLU B N 1
ATOM 589 C CA . GLU B 1 20 ? -3.869 -8.615 -4.293 1.00 16.34 20 GLU B CA 1
ATOM 590 C C . GLU B 1 20 ? -3.094 -9.766 -3.657 1.00 17.08 20 GLU B C 1
ATOM 591 O O . GLU B 1 20 ? -2.597 -10.638 -4.386 1.00 19.27 20 GLU B O 1
ATOM 597 N N . GLY B 1 21 ? -3.011 -9.824 -2.331 1.00 15.11 21 GLY B N 1
ATOM 598 C CA . GLY B 1 21 ? -2.514 -10.991 -1.624 1.00 14.48 21 GLY B CA 1
ATOM 599 C C . GLY B 1 21 ? -1.296 -10.769 -0.756 1.00 13.58 21 GLY B C 1
ATOM 600 O O . GLY B 1 21 ? -0.883 -11.702 -0.059 1.00 14.34 21 GLY B O 1
ATOM 601 N N . CYS B 1 22 ? -0.648 -9.610 -0.776 1.00 12.21 22 CYS B N 1
ATOM 602 C CA . CYS B 1 22 ? 0.507 -9.436 0.098 1.00 11.73 22 CYS B CA 1
ATOM 603 C C . CYS B 1 22 ? 0.076 -9.532 1.551 1.00 12.18 22 CYS B C 1
ATOM 604 O O . CYS B 1 22 ? -0.965 -8.989 1.937 1.00 13.35 22 CYS B O 1
ATOM 607 N N . CYS B 1 23 ? 0.880 -10.210 2.367 1.00 12.18 23 CYS B N 1
ATOM 608 C CA . CYS B 1 23 ? 0.486 -10.497 3.741 1.00 13.44 23 CYS B CA 1
ATOM 609 C C . CYS B 1 23 ? 1.418 -9.845 4.750 1.00 12.80 23 CYS B C 1
ATOM 610 O O . CYS B 1 23 ? 1.259 -10.066 5.954 1.00 14.18 23 CYS B O 1
ATOM 613 N N . SER B 1 24 ? 2.381 -9.035 4.300 1.00 12.19 24 SER B N 1
ATOM 614 C CA . SER B 1 24 ? 3.401 -8.471 5.169 1.00 12.85 24 SER B CA 1
ATOM 615 C C . SER B 1 24 ? 3.999 -7.244 4.488 1.00 11.75 24 SER B C 1
ATOM 616 O O . SER B 1 24 ? 3.909 -7.077 3.264 1.00 11.11 24 SER B O 1
ATOM 619 N N . TYR B 1 25 ? 4.652 -6.414 5.294 1.00 11.49 25 TYR B N 1
ATOM 620 C CA . TYR B 1 25 ? 5.403 -5.293 4.752 1.00 11.34 25 TYR B CA 1
ATOM 621 C C . TYR B 1 25 ? 6.477 -5.762 3.771 1.00 10.92 25 TYR B C 1
ATOM 622 O O . TYR B 1 25 ? 6.656 -5.147 2.720 1.00 11.06 25 TYR B O 1
ATOM 631 N N . ARG B 1 26 ? 7.198 -6.841 4.101 1.00 11.48 26 ARG B N 1
ATOM 632 C CA . ARG B 1 26 ? 8.223 -7.357 3.200 1.00 12.28 26 ARG B CA 1
ATOM 633 C C . ARG B 1 26 ? 7.646 -7.604 1.811 1.00 11.00 26 ARG B C 1
ATOM 634 O O . ARG B 1 26 ? 8.265 -7.253 0.790 1.00 11.10 26 ARG B O 1
ATOM 642 N N . GLU B 1 27 ? 6.468 -8.216 1.747 1.00 10.39 27 GLU B N 1
ATOM 643 C CA . GLU B 1 27 ? 5.879 -8.494 0.443 1.00 10.11 27 GLU B CA 1
ATOM 644 C C . GLU B 1 27 ? 5.428 -7.223 -0.255 1.00 9.83 27 GLU B C 1
ATOM 645 O O . GLU B 1 27 ? 5.585 -7.099 -1.472 1.00 10.44 27 GLU B O 1
ATOM 651 N N . VAL B 1 28 ? 4.847 -6.277 0.490 1.00 9.43 28 VAL B N 1
ATOM 652 C CA . VAL B 1 28 ? 4.458 -5.003 -0.121 1.00 9.96 28 VAL B CA 1
ATOM 653 C C . VAL B 1 28 ? 5.670 -4.261 -0.675 1.00 9.98 28 VAL B C 1
ATOM 654 O O . VAL B 1 28 ? 5.608 -3.667 -1.761 1.00 10.40 28 VAL B O 1
ATOM 658 N N . ARG B 1 29 ? 6.791 -4.291 0.057 1.00 9.71 29 ARG B N 1
ATOM 659 C CA . ARG B 1 29 ? 8.030 -3.671 -0.417 1.00 10.83 29 ARG B CA 1
ATOM 660 C C . ARG B 1 29 ? 8.513 -4.333 -1.711 1.00 10.99 29 ARG B C 1
ATOM 661 O O . ARG B 1 29 ? 8.867 -3.654 -2.683 1.00 12.17 29 ARG B O 1
ATOM 669 N N . GLU B 1 30 ? 8.478 -5.667 -1.754 1.00 11.69 30 GLU B N 1
ATOM 670 C CA . GLU B 1 30 ? 8.841 -6.389 -2.965 1.00 13.50 30 GLU B CA 1
ATOM 671 C C . GLU B 1 30 ? 7.897 -6.049 -4.111 1.00 14.02 30 GLU B C 1
ATOM 672 O O . GLU B 1 30 ? 8.337 -5.868 -5.247 1.00 15.84 30 GLU B O 1
ATOM 678 N N . ALA B 1 31 ? 6.604 -5.909 -3.835 1.00 12.43 31 ALA B N 1
ATOM 679 C CA . ALA B 1 31 ? 5.623 -5.679 -4.888 1.00 13.41 31 ALA B CA 1
ATOM 680 C C . ALA B 1 31 ? 5.660 -4.260 -5.445 1.00 12.65 31 ALA B C 1
ATOM 681 O O . ALA B 1 31 ? 5.368 -4.062 -6.629 1.00 13.97 31 ALA B O 1
ATOM 683 N N . THR B 1 32 ? 5.977 -3.250 -4.613 1.00 11.61 32 THR B N 1
ATOM 684 C CA . THR B 1 32 ? 5.802 -1.839 -4.970 1.00 11.78 32 THR B CA 1
ATOM 685 C C . THR B 1 32 ? 7.092 -1.040 -5.000 1.00 11.38 32 THR B C 1
ATOM 686 O O . THR B 1 32 ? 7.091 0.059 -5.569 1.00 11.68 32 THR B O 1
ATOM 690 N N . GLY B 1 33 ? 8.143 -1.505 -4.328 1.00 10.25 33 GLY B N 1
ATOM 691 C CA . GLY B 1 33 ? 9.332 -0.716 -4.122 1.00 10.27 33 GLY B CA 1
ATOM 692 C C . GLY B 1 33 ? 9.271 0.282 -2.980 1.00 9.99 33 GLY B C 1
ATOM 693 O O . GLY B 1 33 ? 10.246 1.009 -2.762 1.00 10.30 33 GLY B O 1
ATOM 694 N N . VAL B 1 34 ? 8.173 0.345 -2.234 1.00 9.37 34 VAL B N 1
ATOM 695 C CA . VAL B 1 34 ? 8.108 1.290 -1.124 1.00 9.66 34 VAL B CA 1
ATOM 696 C C . VAL B 1 34 ? 9.267 1.035 -0.172 1.00 10.10 34 VAL B C 1
ATOM 697 O O . VAL B 1 34 ? 9.560 -0.114 0.191 1.00 11.00 34 VAL B O 1
ATOM 701 N N . GLY B 1 35 ? 9.931 2.118 0.252 1.00 10.08 35 GLY B N 1
ATOM 702 C CA . GLY B 1 35 ? 10.902 2.045 1.315 1.00 10.46 35 GLY B CA 1
ATOM 703 C C . GLY B 1 35 ? 12.235 1.461 0.924 1.00 11.76 35 GLY B C 1
ATOM 704 O O . GLY B 1 35 ? 13.013 1.135 1.816 1.00 14.38 35 GLY B O 1
ATOM 705 N N . THR B 1 36 ? 12.511 1.299 -0.367 1.00 10.72 36 THR B N 1
ATOM 706 C CA . THR B 1 36 ? 13.718 0.619 -0.840 1.00 11.30 36 THR B CA 1
ATOM 707 C C . THR B 1 36 ? 14.882 1.558 -1.124 1.00 11.77 36 THR B C 1
ATOM 708 O O . THR B 1 36 ? 15.981 1.064 -1.358 1.00 13.39 36 THR B O 1
ATOM 712 N N . GLN B 1 37 ? 14.669 2.880 -1.085 1.00 11.32 37 GLN B N 1
ATOM 713 C CA . GLN B 1 37 ? 15.646 3.830 -1.607 1.00 12.22 37 GLN B CA 1
ATOM 714 C C . GLN B 1 37 ? 16.353 4.580 -0.494 1.00 13.47 37 GLN B C 1
ATOM 715 O O . GLN B 1 37 ? 17.520 4.315 -0.223 1.00 14.95 37 GLN B O 1
ATOM 721 N N . CYS B 1 38 ? 15.716 5.594 0.092 1.00 13.33 38 CYS B N 1
ATOM 722 C CA . CYS B 1 38 ? 16.266 6.219 1.287 1.00 14.50 38 CYS B CA 1
ATOM 723 C C . CYS B 1 38 ? 15.806 5.540 2.560 1.00 14.72 38 CYS B C 1
ATOM 724 O O . CYS B 1 38 ? 16.441 5.725 3.607 1.00 16.34 38 CYS B O 1
ATOM 727 N N . GLY B 1 39 ? 14.696 4.808 2.504 1.00 15.05 39 GLY B N 1
ATOM 728 C CA . GLY B 1 39 ? 14.151 4.066 3.619 1.00 15.87 39 GLY B CA 1
ATOM 729 C C . GLY B 1 39 ? 13.350 4.886 4.628 1.00 15.55 39 GLY B C 1
ATOM 730 O O . GLY B 1 39 ? 12.811 4.309 5.581 1.00 17.00 39 GLY B O 1
ATOM 731 N N . LYS B 1 40 ? 13.233 6.208 4.461 1.00 15.86 40 LYS B N 1
ATOM 732 C CA . LYS B 1 40 ? 12.685 7.048 5.525 1.00 16.24 40 LYS B CA 1
ATOM 733 C C . LYS B 1 40 ? 11.178 6.871 5.705 1.00 15.28 40 LYS B C 1
ATOM 734 O O . LYS B 1 40 ? 10.650 7.198 6.776 1.00 17.49 40 LYS B O 1
ATOM 738 N N . CYS B 1 41 ? 10.480 6.367 4.696 1.00 13.07 41 CYS B N 1
ATOM 739 C CA . CYS B 1 41 ? 9.037 6.165 4.736 1.00 12.38 41 CYS B CA 1
ATOM 740 C C . CYS B 1 41 ? 8.617 4.841 5.347 1.00 12.68 41 CYS B C 1
ATOM 741 O O . CYS B 1 41 ? 7.421 4.567 5.416 1.00 12.93 41 CYS B O 1
ATOM 744 N N . ALA B 1 42 ? 9.551 4.003 5.764 1.00 13.19 42 ALA B N 1
ATOM 745 C CA . ALA B 1 42 ? 9.171 2.632 6.108 1.00 14.33 42 ALA B CA 1
ATOM 746 C C . ALA B 1 42 ? 8.177 2.588 7.263 1.00 15.23 42 ALA B C 1
ATOM 747 O O . ALA B 1 42 ? 7.255 1.759 7.264 1.00 14.21 42 ALA B O 1
ATOM 749 N N . SER B 1 43 ? 8.343 3.451 8.265 1.00 15.94 43 SER B N 1
ATOM 750 C CA . SER B 1 43 ? 7.447 3.366 9.417 1.00 17.42 43 SER B CA 1
ATOM 751 C C . SER B 1 43 ? 6.008 3.721 9.036 1.00 16.00 43 SER B C 1
ATOM 752 O O . SER B 1 43 ? 5.064 3.046 9.469 1.00 17.08 43 SER B O 1
ATOM 755 N N . LEU B 1 44 ? 5.819 4.754 8.210 1.00 14.71 44 LEU B N 1
ATOM 756 C CA . LEU B 1 44 ? 4.488 5.088 7.727 1.00 14.64 44 LEU B CA 1
ATOM 757 C C . LEU B 1 44 ? 3.924 3.960 6.860 1.00 13.63 44 LEU B C 1
ATOM 758 O O . LEU B 1 44 ? 2.745 3.607 6.966 1.00 13.96 44 LEU B O 1
ATOM 763 N N . ALA B 1 45 ? 4.742 3.421 5.965 1.00 12.64 45 ALA B N 1
ATOM 764 C CA . ALA B 1 45 ? 4.280 2.354 5.092 1.00 11.61 45 ALA B CA 1
ATOM 765 C C . ALA B 1 45 ? 3.837 1.143 5.909 1.00 11.41 45 ALA B C 1
ATOM 766 O O . ALA B 1 45 ? 2.801 0.530 5.628 1.00 11.54 45 ALA B O 1
ATOM 768 N N . LYS B 1 46 ? 4.566 0.829 6.978 1.00 12.59 46 LYS B N 1
ATOM 769 C CA . LYS B 1 46 ? 4.181 -0.280 7.841 1.00 13.15 46 LYS B CA 1
ATOM 770 C C . LYS B 1 46 ? 2.826 -0.019 8.502 1.00 13.72 46 LYS B C 1
ATOM 771 O O . LYS B 1 46 ? 2.019 -0.943 8.672 1.00 14.33 46 LYS B O 1
ATOM 777 N N . GLN B 1 47 ? 2.555 1.227 8.887 1.00 13.54 47 GLN B N 1
ATOM 778 C CA . GLN B 1 47 ? 1.265 1.550 9.481 1.00 15.05 47 GLN B CA 1
ATOM 779 C C . GLN B 1 47 ? 0.136 1.339 8.494 1.00 14.22 47 GLN B C 1
ATOM 780 O O . GLN B 1 47 ? -0.916 0.807 8.857 1.00 14.03 47 GLN B O 1
ATOM 786 N N . VAL B 1 48 ? 0.312 1.779 7.248 1.00 13.01 48 VAL B N 1
ATOM 787 C CA . VAL B 1 48 ? -0.718 1.558 6.247 1.00 13.28 48 VAL B CA 1
ATOM 788 C C . VAL B 1 48 ? -0.926 0.064 6.041 1.00 12.59 48 VAL B C 1
ATOM 789 O O . VAL B 1 48 ? -2.065 -0.403 5.931 1.00 13.59 48 VAL B O 1
ATOM 793 N N . VAL B 1 49 ? 0.168 -0.702 5.942 1.00 11.56 49 VAL B N 1
ATOM 794 C CA . VAL B 1 49 ? 0.063 -2.150 5.773 1.00 11.53 49 VAL B CA 1
ATOM 795 C C . VAL B 1 49 ? -0.720 -2.771 6.917 1.00 11.69 49 VAL B C 1
ATOM 796 O O . VAL B 1 49 ? -1.657 -3.546 6.709 1.00 11.96 49 VAL B O 1
ATOM 800 N N . ARG B 1 50 ? -0.374 -2.409 8.143 1.00 12.98 50 ARG B N 1
ATOM 801 C CA A ARG B 1 50 ? -1.030 -3.034 9.283 0.50 13.49 50 ARG B CA 1
ATOM 802 C CA B ARG B 1 50 ? -1.020 -3.012 9.308 0.50 13.93 50 ARG B CA 1
ATOM 803 C C . ARG B 1 50 ? -2.510 -2.663 9.364 1.00 13.70 50 ARG B C 1
ATOM 804 O O . ARG B 1 50 ? -3.348 -3.523 9.648 1.00 14.81 50 ARG B O 1
ATOM 819 N N . GLU B 1 51 ? -2.861 -1.390 9.119 1.00 14.36 51 GLU B N 1
ATOM 820 C CA . GLU B 1 51 ? -4.267 -0.972 9.114 1.00 16.05 51 GLU B CA 1
ATOM 821 C C . GLU B 1 51 ? -5.072 -1.768 8.094 1.00 15.68 51 GLU B C 1
ATOM 822 O O . GLU B 1 51 ? -6.210 -2.182 8.353 1.00 17.17 51 GLU B O 1
ATOM 824 N N . THR B 1 52 ? -4.493 -1.984 6.917 1.00 14.31 52 THR B N 1
ATOM 825 C CA . THR B 1 52 ? -5.216 -2.626 5.840 1.00 14.30 52 THR B CA 1
ATOM 826 C C . THR B 1 52 ? -5.372 -4.111 6.121 1.00 13.45 52 THR B C 1
ATOM 827 O O . THR B 1 52 ? -6.447 -4.669 5.938 1.00 14.02 52 THR B O 1
ATOM 831 N N . LEU B 1 53 ? -4.318 -4.743 6.637 1.00 13.93 53 LEU B N 1
ATOM 832 C CA . LEU B 1 53 ? -4.412 -6.144 7.028 1.00 14.41 53 LEU B CA 1
ATOM 833 C C . LEU B 1 53 ? -5.467 -6.342 8.099 1.00 15.67 53 LEU B C 1
ATOM 834 O O . LEU B 1 53 ? -6.226 -7.313 8.050 1.00 16.65 53 LEU B O 1
ATOM 839 N N . ASN B 1 54 ? -5.531 -5.430 9.070 1.00 16.26 54 ASN B N 1
ATOM 840 C CA . ASN B 1 54 ? -6.465 -5.581 10.189 1.00 17.48 54 ASN B CA 1
ATOM 841 C C . ASN B 1 54 ? -7.920 -5.514 9.761 1.00 19.46 54 ASN B C 1
ATOM 842 O O . ASN B 1 54 ? -8.788 -6.069 10.452 1.00 21.15 54 ASN B O 1
ATOM 847 N N . ASP B 1 55 ? -8.205 -4.885 8.631 1.00 19.95 55 ASP B N 1
ATOM 848 C CA . ASP B 1 55 ? -9.578 -4.751 8.170 1.00 22.54 55 ASP B CA 1
ATOM 849 C C . ASP B 1 55 ? -9.883 -5.655 6.987 1.00 22.04 55 ASP B C 1
ATOM 850 O O . ASP B 1 55 ? -10.942 -5.525 6.378 1.00 21.88 55 ASP B O 1
ATOM 855 N N . LEU B 1 56 ? -8.985 -6.574 6.651 1.00 22.72 56 LEU B N 1
ATOM 856 C CA . LEU B 1 56 ? -9.239 -7.477 5.535 1.00 25.38 56 LEU B CA 1
ATOM 857 C C . LEU B 1 56 ? -10.521 -8.263 5.743 1.00 27.93 56 LEU B C 1
ATOM 858 O O . LEU B 1 56 ? -10.829 -8.696 6.861 1.00 28.80 56 LEU B O 1
#

Organism: Pseudomonas aeruginosa (strain ATCC 15692 / DSM 22644 / CIP 104116 / JCM 14847 / LMG 12228 / 1C / PRS 101 / PAO1) (NCBI:txid208964)

Nearest PDB structures (foldseek):
  6e6r-assembly1_A  TM=9.867E-01  e=4.938E-09  Pseudomonas aeruginosa
  6e6s-assembly2_B  TM=9.904E-01  e=8.648E-09  Pseudomonas aeruginosa
  4e6k-assembly1_G  TM=1.003E+00  e=1.423E-08  Pseudomonas aeruginosa PAO1
  6e6r-assembly1_A  TM=1.003E+00  e=1.007E-08  Pseudomonas aeruginosa
  6e6s-assembly2_B  TM=9.931E-01  e=1.656E-08  Pseudomonas aeruginosa

InterPro domains:
  IPR007419 BFD-like [2Fe-2S]-binding domain [PF04324] (2-49)
  IPR041854 BFD-like [2Fe-2S]-binding domain superfamily [G3DSA:1.10.10.1100] (1-56)
  IPR052371 Bacterioferritin-associated ferredoxin [PTHR37424] (1-69)

CATH classification: 1.10.10.1100

B-factor: mean 15.64, std 6.87, range [8.34, 48.53]